Protein AF-A0A2S9CTA7-F1 (afdb_monomer)

Organism: Pseudomonas cedrina (NCBI:txid651740)

pLDDT: mean 92.38, std 8.77, range [50.31, 98.44]

Sequence (111 aa):
ASDPDIVIRETMADGAIRKILAIEVKSGTDISNIHNRIGEAEKSHQKAKNEGYRECWTVVNVAKLDIAKAKTESPTTNTFYSLKDLMHKKGASYEEFKQNIIAMVGIPSAS

Secondary structure (DSSP, 8-state):
-PPPSEEEEEE-TTSPEEEEEEEEEE----GGGHHHHHHHHHHHHHHHHHTT-SEEEEEE--S---HHHHHHH-TT-SEEEEHHHHHHT-SHHHHHHHHHHHHHHTPPP--

Foldseek 3Di:
DDAAPDWDWDQDPVRDIQTEEGEHEAADADPVCVLVSLLVQLVNLVVSVVVHYPAYEYEHAYPDDPVVVSCVSRVSHPYYAYPVCCVVCDDDRVVVVVVVVCVRVVPPDDD

InterPro domains:
  IPR019071 Res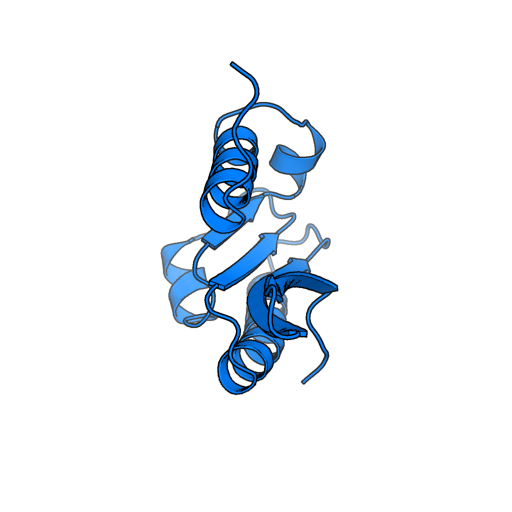triction endonuclease, type II, XcyI-like [PF09571] (2-108)

Radius of gyration: 14.53 Å; Cα contacts (8 Å, |Δi|>4): 174; chains: 1; bounding box: 31×39×38 Å

Solvent-accessible surface area (backbone atoms only — not comparable to full-atom values): 6318 Å² total; per-residue (Å²): 116,63,79,52,78,40,75,45,71,47,75,44,98,87,67,49,75,47,45,45,35,34,31,31,76,44,75,66,56,61,68,91,55,43,67,61,55,42,43,52,43,28,45,20,36,52,52,40,46,77,74,52,30,76,40,25,35,38,32,35,35,44,96,73,76,64,62,71,61,47,40,72,60,16,71,63,45,75,47,78,44,50,42,67,40,48,72,67,70,48,60,69,70,25,52,49,54,52,51,52,50,37,64,73,71,68,52,78,75,86,126

Mean predicted aligned error: 4.0 Å

Nearest PDB structures (foldseek):
  3lrt-assembly1_B  TM=4.559E-01  e=1.970E-01  Thermoplasma volcanium
  8cwo-assembly1_K  TM=5.413E-01  e=1.341E+00  Cutibacterium acnes
  8ssl-assembly1_C  TM=5.208E-01  e=5.379E+00  Cupriavidus metallidurans CH34
  1o6z-assembly1_D  TM=4.126E-01  e=3.865E+00  Haloarcula marismortui
  2zvi-assembly2_C  TM=5.198E-01  e=9.131E+00  Bacillus subtilis

Structure (mmCIF, N/CA/C/O backbone):
data_AF-A0A2S9CTA7-F1
#
_entry.id   AF-A0A2S9CTA7-F1
#
loop_
_atom_site.group_PDB
_atom_site.id
_atom_site.type_symbol
_atom_site.label_atom_id
_atom_site.label_alt_id
_atom_site.label_comp_id
_atom_site.label_asym_id
_atom_site.label_entity_id
_atom_site.label_seq_id
_atom_site.pdbx_PDB_ins_code
_atom_site.Cartn_x
_atom_site.Cartn_y
_atom_site.Cartn_z
_atom_site.occupancy
_atom_site.B_iso_or_equiv
_atom_site.auth_seq_id
_atom_site.auth_comp_id
_atom_site.auth_asym_id
_atom_site.auth_atom_id
_atom_site.pdbx_PDB_model_num
ATOM 1 N N . ALA A 1 1 ? 3.406 -14.603 7.085 1.00 69.12 1 ALA A N 1
ATOM 2 C CA . ALA A 1 1 ? 3.962 -13.437 6.372 1.00 69.12 1 ALA A CA 1
ATOM 3 C C . ALA A 1 1 ? 4.384 -12.385 7.390 1.00 69.12 1 ALA A C 1
ATOM 5 O O . ALA A 1 1 ? 3.865 -12.419 8.510 1.00 69.12 1 ALA A O 1
ATOM 6 N N . SER A 1 2 ? 5.328 -11.517 7.021 1.00 79.62 2 SER A N 1
ATOM 7 C CA . SER A 1 2 ? 5.737 -10.362 7.831 1.00 79.62 2 SER A CA 1
ATOM 8 C C . SER A 1 2 ? 4.579 -9.378 8.023 1.00 79.62 2 SER A C 1
ATOM 10 O O . SER A 1 2 ? 3.574 -9.475 7.318 1.00 79.62 2 SER A O 1
ATOM 12 N N . ASP A 1 3 ? 4.705 -8.491 9.009 1.00 87.75 3 ASP A N 1
ATOM 13 C CA . ASP A 1 3 ? 3.767 -7.381 9.191 1.00 87.75 3 ASP A CA 1
ATOM 14 C C . ASP A 1 3 ? 4.020 -6.277 8.154 1.00 87.75 3 ASP A C 1
ATOM 16 O O . ASP A 1 3 ? 5.166 -6.132 7.722 1.00 87.75 3 ASP A O 1
ATOM 20 N N . PRO A 1 4 ? 2.989 -5.490 7.790 1.00 93.38 4 PRO A N 1
ATOM 21 C CA . PRO A 1 4 ? 3.158 -4.324 6.932 1.00 93.38 4 PRO A CA 1
ATOM 22 C C . PRO A 1 4 ? 4.131 -3.297 7.512 1.00 93.38 4 PRO A C 1
ATOM 24 O O . PRO A 1 4 ? 4.095 -3.029 8.715 1.00 93.38 4 PRO A O 1
ATOM 27 N N . ASP A 1 5 ? 4.933 -2.668 6.648 1.00 96.62 5 ASP A N 1
ATOM 28 C CA . ASP A 1 5 ? 5.912 -1.643 7.042 1.00 96.62 5 ASP A CA 1
ATOM 29 C C . ASP A 1 5 ? 5.260 -0.453 7.764 1.00 96.62 5 ASP A C 1
ATOM 31 O O . ASP A 1 5 ? 5.815 0.100 8.716 1.00 96.62 5 ASP A O 1
ATOM 35 N N . ILE A 1 6 ? 4.078 -0.032 7.302 1.00 97.06 6 ILE A N 1
ATOM 36 C CA . ILE A 1 6 ? 3.312 1.072 7.886 1.00 97.06 6 ILE A CA 1
ATOM 37 C C . ILE A 1 6 ? 1.856 0.644 8.022 1.00 97.06 6 ILE A C 1
ATOM 39 O O . ILE A 1 6 ? 1.270 0.055 7.114 1.00 97.06 6 ILE A O 1
ATOM 43 N N . VAL A 1 7 ? 1.237 1.000 9.146 1.00 97.19 7 VAL A N 1
ATOM 44 C CA . VAL A 1 7 ? -0.188 0.773 9.385 1.00 97.19 7 VAL A CA 1
ATOM 45 C C . VAL A 1 7 ? -0.858 2.031 9.923 1.00 97.19 7 VAL A C 1
ATOM 47 O O . VAL A 1 7 ? -0.290 2.741 10.749 1.00 97.19 7 VAL A O 1
ATOM 50 N N . ILE A 1 8 ? -2.090 2.285 9.485 1.00 95.75 8 ILE A N 1
ATOM 51 C CA . ILE A 1 8 ? -2.962 3.326 10.035 1.00 95.75 8 ILE A CA 1
ATOM 52 C C . ILE A 1 8 ? -4.144 2.650 10.716 1.00 95.75 8 ILE A C 1
ATOM 54 O O . ILE A 1 8 ? -4.844 1.814 10.130 1.00 95.75 8 ILE A O 1
ATOM 58 N N . ARG A 1 9 ? -4.360 3.025 11.974 1.00 95.31 9 ARG A N 1
ATOM 59 C CA . ARG A 1 9 ? -5.456 2.557 12.816 1.00 95.31 9 ARG A CA 1
ATOM 60 C C . ARG A 1 9 ? -6.098 3.760 13.492 1.00 95.31 9 ARG A C 1
ATOM 62 O O . ARG A 1 9 ? -5.407 4.721 13.813 1.00 95.31 9 ARG A O 1
ATOM 69 N N . GLU A 1 10 ? -7.395 3.675 13.723 1.00 92.31 10 GLU A N 1
ATOM 70 C CA . GLU A 1 10 ? -8.169 4.667 14.463 1.00 92.31 10 GLU A CA 1
ATOM 71 C C . GLU A 1 10 ? -8.674 4.030 15.756 1.00 92.31 10 GLU A C 1
ATOM 73 O O . GLU A 1 10 ? -9.203 2.917 15.737 1.00 92.31 10 GLU A O 1
ATOM 78 N N . THR A 1 11 ? -8.487 4.725 16.876 1.00 93.06 11 THR A N 1
ATOM 79 C CA . THR A 1 11 ? -9.066 4.337 18.164 1.00 93.06 11 THR A CA 1
ATOM 80 C C . THR A 1 11 ? -10.366 5.104 18.349 1.00 93.06 11 THR A C 1
ATOM 82 O O . THR A 1 11 ? -10.363 6.332 18.410 1.00 93.06 11 THR A O 1
ATOM 85 N N . MET A 1 12 ? -11.470 4.373 18.430 1.00 89.75 12 MET A N 1
ATOM 86 C CA . MET A 1 12 ? -12.812 4.914 18.610 1.00 89.75 12 MET A CA 1
ATOM 87 C C . MET A 1 12 ? -13.040 5.347 20.067 1.00 89.75 12 MET A C 1
ATOM 89 O O . MET A 1 12 ? -12.303 4.954 20.974 1.00 89.75 12 MET A O 1
ATOM 93 N N . ALA A 1 13 ? -14.090 6.137 20.310 1.00 89.75 13 ALA A N 1
ATOM 94 C CA . ALA A 1 13 ? -14.425 6.645 21.646 1.00 89.75 13 ALA A CA 1
ATOM 95 C C . ALA A 1 13 ? -14.716 5.537 22.680 1.00 89.75 13 ALA A C 1
ATOM 97 O O . ALA A 1 13 ? -14.508 5.742 23.872 1.00 89.75 13 ALA A O 1
ATOM 98 N N . ASP A 1 14 ? -15.170 4.367 22.229 1.00 93.19 14 ASP A N 1
ATOM 99 C CA . ASP A 1 14 ? -15.416 3.175 23.050 1.00 93.19 14 ASP A CA 1
ATOM 100 C C . ASP A 1 14 ? -14.165 2.290 23.236 1.00 93.19 14 ASP A C 1
ATOM 102 O O . ASP A 1 14 ? -14.240 1.219 23.837 1.00 93.19 14 ASP A O 1
ATOM 106 N N . GLY A 1 15 ? -13.008 2.724 22.726 1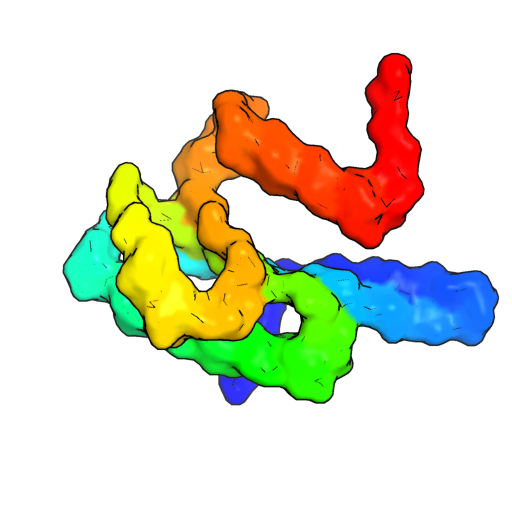.00 92.69 15 GLY A N 1
ATOM 107 C CA . GLY A 1 15 ? -11.749 1.983 22.767 1.00 92.69 15 GLY A CA 1
ATOM 108 C C . GLY A 1 15 ? -11.591 0.936 21.661 1.00 92.69 15 GLY A C 1
ATOM 109 O O . GLY A 1 15 ? -10.536 0.301 21.587 1.00 92.69 15 GLY A O 1
ATOM 110 N N . ALA A 1 16 ? -12.581 0.753 20.778 1.00 93.06 16 ALA A N 1
ATOM 111 C CA . ALA A 1 16 ? -12.443 -0.147 19.639 1.00 93.06 16 ALA A CA 1
ATOM 112 C C . ALA A 1 16 ? -11.366 0.355 18.664 1.00 93.06 16 ALA A C 1
ATOM 114 O O . ALA A 1 16 ? -11.243 1.552 18.404 1.00 93.06 16 ALA A O 1
ATOM 115 N N . ILE A 1 17 ? -10.594 -0.569 18.086 1.00 94.88 17 ILE A N 1
ATOM 116 C CA . ILE A 1 17 ? -9.563 -0.241 17.094 1.00 94.88 17 ILE A CA 1
ATOM 117 C C . ILE A 1 17 ? -10.086 -0.561 15.699 1.00 94.88 17 ILE A C 1
ATOM 119 O O . ILE A 1 17 ? -10.292 -1.724 15.344 1.00 94.88 17 ILE A O 1
ATOM 123 N N . ARG A 1 18 ? -10.214 0.467 14.865 1.00 93.44 18 ARG A N 1
ATOM 124 C CA . ARG A 1 18 ? -10.495 0.325 13.441 1.00 93.44 18 ARG A CA 1
ATOM 125 C C . ARG A 1 18 ? -9.185 0.262 12.663 1.00 93.44 18 ARG A C 1
ATOM 127 O O . ARG A 1 18 ? -8.408 1.211 12.640 1.00 93.44 18 ARG A O 1
ATOM 134 N N . LYS A 1 19 ? -8.938 -0.862 11.994 1.00 95.94 19 LYS A N 1
ATOM 135 C CA . LYS A 1 19 ? -7.776 -1.052 11.115 1.00 95.94 19 LYS A CA 1
ATOM 136 C C . LYS A 1 19 ? -8.094 -0.486 9.731 1.00 95.94 19 LYS A C 1
ATOM 138 O O . LYS A 1 19 ? -8.975 -0.990 9.037 1.00 95.94 19 LYS A O 1
ATOM 143 N N . ILE A 1 20 ? -7.423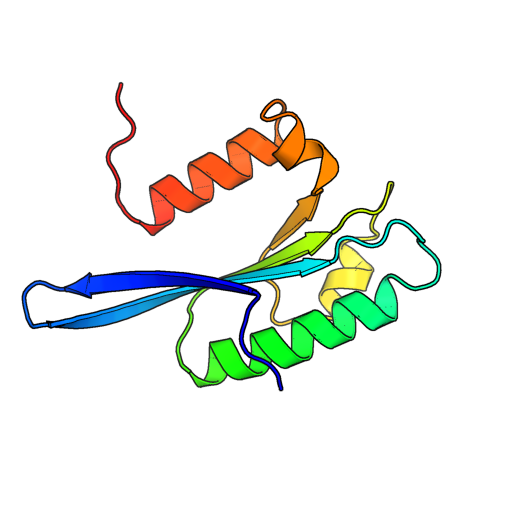 0.596 9.351 1.00 96.38 20 ILE A N 1
ATOM 144 C CA . ILE A 1 20 ? -7.777 1.366 8.153 1.00 96.38 20 ILE A CA 1
ATOM 145 C C . ILE A 1 20 ? -6.908 0.931 6.980 1.00 96.38 20 ILE A C 1
ATOM 147 O O . ILE A 1 20 ? -7.423 0.364 6.020 1.00 96.38 20 ILE A O 1
ATOM 151 N N . LEU A 1 21 ? -5.600 1.150 7.088 1.00 97.69 21 LEU A N 1
ATOM 152 C CA . LEU A 1 21 ? -4.665 1.015 5.977 1.00 97.69 21 LEU A CA 1
ATOM 153 C C . LEU A 1 21 ? -3.425 0.229 6.399 1.00 97.69 21 LEU A C 1
ATOM 155 O O . LEU A 1 21 ? -2.880 0.472 7.475 1.00 97.69 21 LEU A O 1
ATOM 159 N N . ALA A 1 22 ? -2.972 -0.663 5.529 1.00 98.25 22 ALA A N 1
ATOM 160 C CA . ALA A 1 22 ? -1.644 -1.259 5.554 1.00 98.25 22 ALA A CA 1
ATOM 161 C C . ALA A 1 22 ? -0.853 -0.785 4.326 1.00 98.25 22 ALA A C 1
ATOM 163 O O . ALA A 1 22 ? -1.414 -0.698 3.234 1.00 98.25 22 ALA A O 1
ATOM 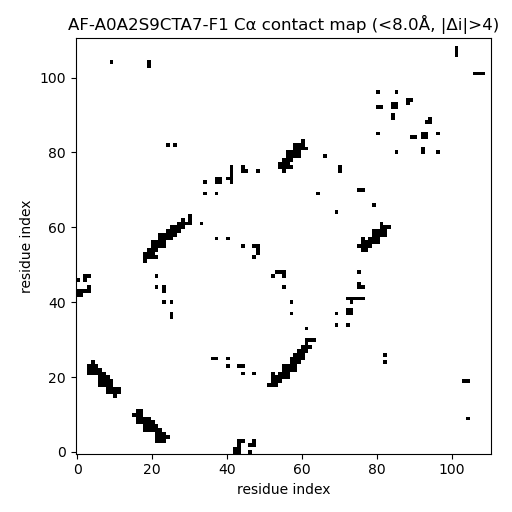164 N N . ILE A 1 23 ? 0.429 -0.462 4.496 1.00 98.31 23 ILE A N 1
ATOM 165 C CA . ILE A 1 23 ? 1.317 -0.055 3.405 1.00 98.31 23 ILE A CA 1
ATOM 166 C C . ILE A 1 23 ? 2.598 -0.883 3.449 1.00 98.31 23 ILE A C 1
ATOM 168 O O . ILE A 1 23 ? 3.238 -0.997 4.492 1.00 98.31 23 ILE A O 1
ATOM 172 N N . GLU A 1 24 ? 2.989 -1.384 2.284 1.00 98.06 24 GLU A N 1
ATOM 173 C CA . GLU A 1 24 ? 4.281 -2.013 2.016 1.00 98.06 24 GLU A CA 1
ATOM 174 C C . GLU A 1 24 ? 5.163 -1.087 1.174 1.00 98.06 24 GLU A C 1
ATOM 176 O O . GLU A 1 24 ? 4.708 -0.527 0.173 1.00 98.06 24 GLU A O 1
ATOM 181 N N . VAL A 1 25 ? 6.441 -0.951 1.532 1.00 96.88 25 VAL A N 1
ATOM 182 C CA . VAL A 1 25 ? 7.409 -0.103 0.830 1.00 96.88 25 VAL A CA 1
ATOM 183 C C . VAL A 1 25 ? 8.505 -0.963 0.203 1.00 96.88 25 VAL A C 1
ATOM 185 O O . VAL A 1 25 ? 9.351 -1.552 0.869 1.00 96.88 25 VAL A O 1
ATOM 188 N N . LYS A 1 26 ? 8.542 -0.999 -1.130 1.00 95.00 26 LYS A N 1
ATOM 189 C CA . LYS A 1 26 ? 9.532 -1.735 -1.927 1.00 95.00 26 LYS A CA 1
ATOM 190 C C . LYS A 1 26 ? 10.518 -0.758 -2.566 1.00 95.00 26 LYS A C 1
ATOM 192 O O . LYS A 1 26 ? 10.283 -0.208 -3.643 1.00 95.00 26 LYS A O 1
ATOM 197 N N . SER A 1 27 ? 11.632 -0.533 -1.870 1.00 90.94 27 SER A N 1
ATOM 198 C CA . SER A 1 27 ? 12.609 0.528 -2.163 1.00 90.94 27 SER A CA 1
ATOM 199 C C . SER A 1 27 ? 13.608 0.222 -3.285 1.00 90.94 27 SER A C 1
ATOM 201 O O . SER A 1 27 ? 14.255 1.149 -3.779 1.00 90.94 27 SER A O 1
ATOM 203 N N . GLY A 1 28 ? 13.757 -1.035 -3.709 1.00 92.69 28 GLY A N 1
ATOM 204 C CA . GLY A 1 28 ? 14.702 -1.379 -4.772 1.00 92.69 28 GLY A CA 1
ATOM 205 C C . GLY A 1 28 ? 14.291 -0.792 -6.132 1.00 92.69 28 GLY A C 1
ATOM 206 O O . GLY A 1 28 ? 13.103 -0.673 -6.444 1.00 92.69 28 GLY A O 1
ATOM 207 N N . THR A 1 29 ? 15.269 -0.493 -6.980 1.00 92.75 29 THR A N 1
ATOM 208 C CA . THR A 1 29 ? 15.078 0.261 -8.236 1.00 92.75 29 THR A CA 1
ATOM 209 C C . THR A 1 29 ? 15.096 -0.589 -9.505 1.00 92.75 29 THR A C 1
ATOM 211 O O . THR A 1 29 ? 14.728 -0.131 -10.587 1.00 92.75 29 THR A O 1
ATOM 214 N N . ASP A 1 30 ? 15.507 -1.843 -9.379 1.00 92.12 30 ASP A N 1
ATOM 215 C CA . ASP A 1 30 ? 15.699 -2.812 -10.446 1.00 92.12 30 ASP A CA 1
ATOM 216 C C . ASP A 1 30 ? 14.365 -3.353 -10.978 1.00 92.12 30 ASP A C 1
ATOM 218 O O . ASP A 1 30 ? 13.628 -4.034 -10.274 1.00 92.12 30 ASP A O 1
ATOM 222 N N . ILE A 1 31 ? 14.026 -3.070 -12.238 1.00 89.31 31 ILE A N 1
ATOM 223 C CA . ILE A 1 31 ? 12.734 -3.485 -12.819 1.00 89.31 31 ILE A CA 1
ATOM 224 C C . ILE A 1 31 ? 12.625 -5.015 -12.919 1.00 89.31 31 ILE A C 1
ATOM 226 O O . ILE A 1 31 ? 11.547 -5.561 -12.710 1.00 89.31 31 ILE A O 1
ATOM 230 N N . SER A 1 32 ? 13.729 -5.721 -13.175 1.00 89.31 32 SER A N 1
ATOM 231 C CA . SER A 1 32 ? 13.741 -7.182 -13.353 1.00 89.31 32 SER A CA 1
ATOM 232 C C . SER A 1 32 ? 13.208 -7.960 -12.144 1.00 89.31 32 SER A C 1
ATOM 234 O O . SER A 1 32 ? 12.651 -9.039 -12.320 1.00 89.31 32 SER A O 1
ATOM 236 N N . ASN A 1 33 ? 13.324 -7.412 -10.932 1.00 92.19 33 ASN A N 1
ATOM 237 C CA . ASN A 1 33 ? 12.905 -8.070 -9.693 1.00 92.19 33 ASN A CA 1
ATOM 238 C C . ASN A 1 33 ? 11.603 -7.490 -9.106 1.00 92.19 33 ASN A C 1
ATOM 240 O O . ASN A 1 33 ? 11.254 -7.747 -7.953 1.00 92.19 33 ASN A O 1
ATOM 244 N N . ILE A 1 34 ? 10.882 -6.635 -9.845 1.00 94.56 34 ILE A N 1
ATOM 245 C CA . ILE A 1 34 ? 9.662 -5.998 -9.321 1.00 94.56 34 ILE A CA 1
ATOM 246 C C . ILE A 1 34 ? 8.551 -7.004 -9.015 1.00 94.56 34 ILE A C 1
ATOM 248 O O . ILE A 1 34 ? 7.903 -6.873 -7.984 1.00 94.56 34 ILE A O 1
ATOM 252 N N . HIS A 1 35 ? 8.412 -8.048 -9.830 1.00 94.00 35 HIS A N 1
ATOM 253 C CA . HIS A 1 35 ? 7.398 -9.090 -9.656 1.00 94.00 35 HIS A CA 1
ATOM 254 C C . HIS A 1 35 ? 7.549 -9.834 -8.323 1.00 94.00 35 HIS A C 1
ATOM 256 O O . HIS A 1 35 ? 6.580 -10.003 -7.587 1.00 94.00 35 HIS A O 1
ATOM 262 N N . ASN A 1 36 ? 8.784 -10.187 -7.950 1.00 95.19 36 ASN A N 1
ATOM 263 C CA . ASN A 1 36 ? 9.058 -10.845 -6.670 1.00 95.19 36 ASN A CA 1
ATOM 264 C C . ASN A 1 36 ? 8.687 -9.945 -5.485 1.00 95.19 36 ASN A C 1
ATOM 266 O O . ASN A 1 36 ? 8.010 -10.387 -4.560 1.00 95.19 36 ASN A O 1
ATOM 270 N N . ARG A 1 37 ? 9.060 -8.662 -5.543 1.00 96.19 37 ARG A N 1
ATOM 271 C CA . ARG A 1 37 ? 8.768 -7.691 -4.475 1.00 96.19 37 ARG A CA 1
ATOM 272 C C . ARG A 1 37 ? 7.277 -7.375 -4.356 1.00 96.19 37 ARG A C 1
ATOM 274 O O . ARG A 1 37 ? 6.794 -7.164 -3.247 1.00 96.19 37 ARG A O 1
ATOM 281 N N . ILE A 1 38 ? 6.542 -7.373 -5.468 1.00 97.31 38 ILE A N 1
ATOM 282 C CA . ILE A 1 38 ? 5.076 -7.265 -5.462 1.00 97.31 38 ILE A CA 1
ATOM 283 C C . ILE A 1 38 ? 4.458 -8.512 -4.821 1.00 97.31 38 ILE A C 1
ATOM 285 O O . ILE A 1 38 ? 3.600 -8.380 -3.954 1.00 97.31 38 ILE A O 1
ATOM 289 N N . GLY A 1 39 ? 4.940 -9.711 -5.159 1.00 96.94 39 GLY A N 1
ATOM 290 C CA . GLY A 1 39 ? 4.486 -10.949 -4.520 1.00 96.94 39 GLY A CA 1
ATOM 291 C C . GLY A 1 39 ? 4.791 -11.011 -3.017 1.00 96.94 39 GLY A C 1
ATOM 292 O O . GLY A 1 39 ? 4.025 -11.582 -2.243 1.00 96.94 39 GLY A O 1
ATOM 293 N N . GLU A 1 40 ? 5.891 -10.409 -2.566 1.00 96.00 40 GLU A N 1
ATOM 294 C CA . GLU A 1 40 ? 6.187 -10.242 -1.139 1.00 96.00 40 GLU A CA 1
ATOM 295 C C . GLU A 1 40 ? 5.218 -9.273 -0.454 1.00 96.00 40 GLU A C 1
ATOM 297 O O . GLU A 1 40 ? 4.714 -9.594 0.624 1.00 96.00 40 GLU A O 1
ATOM 302 N N . ALA A 1 41 ? 4.923 -8.131 -1.088 1.00 97.62 41 ALA A N 1
ATOM 303 C CA . ALA A 1 41 ? 3.928 -7.183 -0.587 1.00 97.62 41 ALA A CA 1
ATO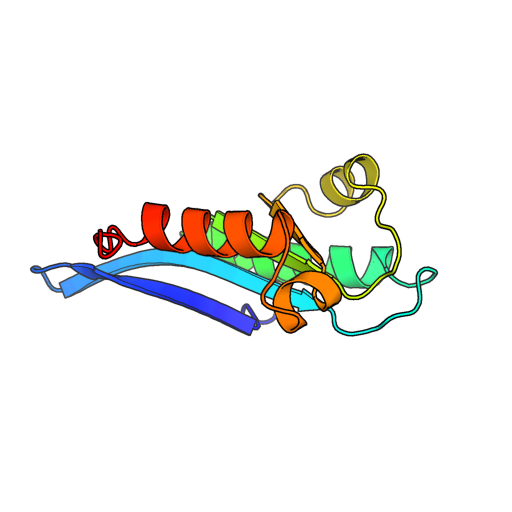M 304 C C . ALA A 1 41 ? 2.545 -7.844 -0.475 1.00 97.62 41 ALA A C 1
ATOM 306 O O . ALA A 1 41 ? 1.890 -7.732 0.556 1.00 97.62 41 ALA A O 1
ATOM 307 N N . GLU A 1 42 ? 2.143 -8.624 -1.483 1.00 98.19 42 GLU A N 1
ATOM 308 C CA . GLU A 1 42 ? 0.876 -9.359 -1.485 1.00 98.19 42 GLU A CA 1
ATOM 309 C C . GLU A 1 42 ? 0.749 -10.302 -0.285 1.00 98.19 42 GLU A C 1
ATOM 311 O O . GLU A 1 42 ? -0.294 -10.342 0.360 1.00 98.19 42 GLU A O 1
ATOM 316 N N . LYS A 1 43 ? 1.812 -11.033 0.071 1.00 97.62 43 LYS A N 1
ATOM 317 C CA . LYS A 1 43 ? 1.785 -11.933 1.238 1.00 97.62 43 LYS A CA 1
ATOM 318 C C . LYS A 1 43 ? 1.538 -11.172 2.543 1.00 97.62 43 LYS A C 1
ATOM 320 O O . LYS A 1 43 ? 0.825 -11.674 3.414 1.00 97.62 43 LYS A O 1
ATOM 325 N N . SER A 1 44 ? 2.136 -9.989 2.690 1.00 97.56 44 SER A N 1
ATOM 326 C CA . SER A 1 44 ? 1.909 -9.103 3.840 1.00 97.56 44 SER A CA 1
ATOM 327 C C . SER A 1 44 ? 0.481 -8.545 3.831 1.00 97.56 44 SER A C 1
ATOM 329 O O . SER A 1 44 ? -0.238 -8.626 4.828 1.00 97.56 44 SER A O 1
ATOM 331 N N . HIS A 1 45 ? -0.001 -8.104 2.669 1.00 98.38 45 HIS A N 1
ATOM 332 C CA . HIS A 1 45 ? -1.360 -7.600 2.491 1.00 98.38 45 HIS A CA 1
ATOM 333 C C . HIS A 1 45 ? -2.443 -8.651 2.755 1.00 98.38 45 HIS A C 1
ATOM 335 O O . HIS A 1 45 ? -3.441 -8.337 3.398 1.00 98.38 45 HIS A O 1
ATOM 341 N N . GLN A 1 46 ? -2.252 -9.909 2.352 1.00 98.31 46 GLN A N 1
ATOM 342 C CA . GLN A 1 46 ? -3.179 -10.998 2.683 1.00 98.31 46 GLN A CA 1
ATOM 343 C C . GLN A 1 46 ? -3.306 -11.189 4.195 1.00 98.31 46 GLN A C 1
ATOM 345 O O . GLN A 1 46 ? -4.413 -11.338 4.715 1.00 98.31 46 GLN A O 1
ATOM 350 N N . LYS A 1 47 ? -2.184 -11.129 4.925 1.00 97.00 47 LYS A N 1
ATOM 351 C CA . LYS A 1 47 ? -2.202 -11.152 6.391 1.00 97.00 47 LYS A CA 1
ATOM 352 C C . LYS A 1 47 ? -2.968 -9.946 6.944 1.00 97.00 47 LYS A C 1
ATOM 354 O O . LYS A 1 47 ? -3.863 -10.134 7.763 1.00 97.00 47 LYS A O 1
ATOM 359 N N . ALA A 1 48 ? -2.691 -8.738 6.452 1.00 97.81 48 ALA A N 1
ATOM 360 C CA . ALA A 1 48 ? -3.386 -7.524 6.878 1.00 97.81 48 ALA A CA 1
ATOM 361 C C . ALA A 1 48 ? -4.904 -7.583 6.603 1.00 97.81 48 ALA A C 1
ATOM 363 O O . ALA A 1 48 ? -5.711 -7.254 7.473 1.00 97.81 48 ALA A O 1
ATOM 364 N N . LYS A 1 49 ? -5.333 -8.067 5.434 1.00 97.56 49 LYS A N 1
ATOM 365 C CA . LYS A 1 49 ? -6.758 -8.276 5.137 1.00 97.56 49 LYS A CA 1
ATOM 366 C C . LYS A 1 49 ? -7.412 -9.245 6.108 1.00 97.56 49 LYS A C 1
ATOM 368 O O . LYS A 1 49 ? -8.475 -8.930 6.635 1.00 97.56 49 LYS A O 1
ATOM 373 N N . ASN A 1 50 ? -6.769 -10.380 6.380 1.00 97.12 50 ASN A N 1
ATOM 374 C CA . ASN A 1 50 ? -7.268 -11.362 7.347 1.00 97.12 50 ASN A CA 1
ATOM 375 C C . ASN A 1 50 ? -7.358 -10.778 8.763 1.00 97.12 50 ASN A C 1
ATOM 377 O O . ASN A 1 50 ? -8.224 -11.153 9.546 1.00 97.12 50 ASN A O 1
ATOM 381 N N . GLU A 1 51 ? -6.490 -9.823 9.083 1.00 96.44 51 GLU A N 1
ATOM 382 C CA . GLU A 1 51 ? -6.523 -9.076 10.333 1.00 96.44 51 GLU A CA 1
ATOM 383 C C . GLU A 1 51 ? -7.574 -7.956 10.373 1.00 96.44 51 GLU A C 1
ATOM 385 O O . GLU A 1 51 ? -7.785 -7.384 11.445 1.00 96.44 51 GLU A O 1
ATOM 390 N N . GLY A 1 52 ? -8.226 -7.638 9.252 1.00 97.00 52 GLY A N 1
ATOM 391 C CA . GLY A 1 52 ? -9.314 -6.664 9.160 1.00 97.00 52 GLY A CA 1
ATOM 392 C C . GLY A 1 52 ? -8.924 -5.280 8.634 1.00 97.00 52 GLY A C 1
ATOM 393 O O . GLY A 1 52 ? -9.720 -4.350 8.769 1.00 97.00 52 GLY A O 1
ATOM 394 N N . TYR A 1 53 ? -7.733 -5.104 8.047 1.00 97.62 53 TYR A N 1
ATOM 395 C CA . TYR A 1 53 ? -7.403 -3.854 7.351 1.00 97.62 53 TYR A CA 1
ATOM 396 C C . TYR A 1 53 ? -8.267 -3.686 6.099 1.00 97.62 53 TYR A C 1
ATOM 398 O O . TYR A 1 53 ? -8.468 -4.624 5.326 1.00 97.62 53 TYR A O 1
ATOM 406 N N . ARG A 1 54 ? -8.788 -2.474 5.895 1.00 95.62 54 ARG A N 1
ATOM 407 C CA . ARG A 1 54 ? -9.697 -2.176 4.780 1.00 95.62 54 ARG A CA 1
ATOM 408 C C . ARG A 1 54 ? -8.935 -1.948 3.483 1.00 95.62 54 ARG A C 1
ATOM 410 O O . ARG A 1 54 ? -9.298 -2.538 2.466 1.00 95.62 54 ARG A O 1
ATOM 417 N N . GLU A 1 55 ? -7.863 -1.172 3.552 1.00 97.44 55 GLU A N 1
ATOM 418 C CA . GLU A 1 55 ? -7.030 -0.795 2.415 1.00 97.44 55 GLU A CA 1
ATOM 419 C C . GLU A 1 55 ? -5.611 -1.355 2.555 1.00 97.44 55 GLU A C 1
ATOM 421 O O . GLU A 1 55 ? -5.074 -1.487 3.658 1.00 97.44 55 GLU A O 1
ATOM 426 N N . CYS A 1 56 ? -5.003 -1.687 1.422 1.00 98.38 56 CYS A N 1
ATOM 427 C CA . CYS A 1 56 ? -3.644 -2.197 1.299 1.00 98.38 56 CYS A CA 1
ATOM 428 C C . CYS A 1 56 ? -2.951 -1.490 0.134 1.00 98.38 56 CYS A C 1
ATOM 430 O O . CYS A 1 56 ? -3.415 -1.575 -1.003 1.00 98.38 56 CYS A O 1
ATOM 432 N N . TRP A 1 57 ? -1.862 -0.770 0.394 1.00 98.44 57 TRP A N 1
ATOM 433 C CA . TRP A 1 57 ? -1.143 0.003 -0.621 1.00 98.44 57 TRP A CA 1
ATOM 434 C C . TRP A 1 57 ? 0.297 -0.472 -0.765 1.00 98.44 57 TRP A C 1
ATOM 436 O O . TRP A 1 57 ? 0.959 -0.786 0.219 1.00 98.44 57 TRP A O 1
ATOM 446 N N . THR A 1 58 ? 0.821 -0.463 -1.987 1.00 98.19 58 THR A N 1
ATOM 447 C CA . THR A 1 58 ? 2.240 -0.755 -2.224 1.00 98.19 58 THR A CA 1
ATOM 448 C C . THR A 1 58 ? 2.940 0.460 -2.803 1.00 98.19 58 THR A C 1
ATOM 450 O O . THR A 1 58 ? 2.566 0.981 -3.850 1.00 98.19 58 THR A O 1
ATOM 453 N N . VAL A 1 59 ? 4.002 0.898 -2.141 1.00 97.44 59 VAL A N 1
ATOM 454 C CA . VAL A 1 59 ? 4.897 1.945 -2.627 1.00 97.44 59 VAL A CA 1
ATOM 455 C C . VAL A 1 59 ? 6.088 1.278 -3.315 1.00 97.44 59 VAL A C 1
ATOM 457 O O . VAL A 1 59 ? 6.785 0.476 -2.701 1.00 97.44 59 VAL A O 1
ATOM 460 N N . VAL A 1 60 ? 6.340 1.595 -4.585 1.00 96.6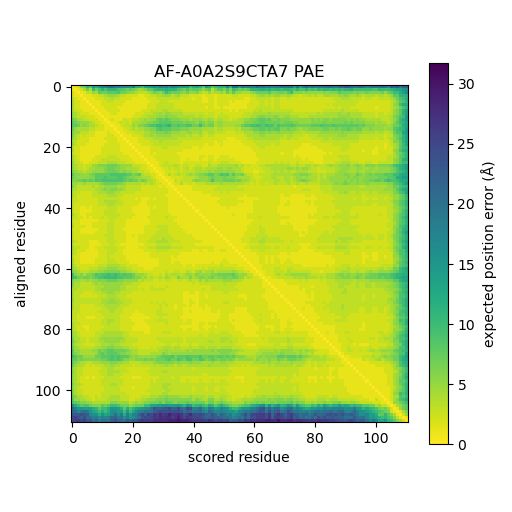2 60 VAL A N 1
ATOM 461 C CA . VAL A 1 60 ? 7.410 0.996 -5.402 1.00 96.62 60 VAL A CA 1
ATOM 462 C C . VAL A 1 60 ? 8.412 2.045 -5.867 1.00 96.62 60 VAL A C 1
ATOM 464 O O . VAL A 1 60 ? 8.046 3.185 -6.128 1.00 96.62 60 VAL A O 1
ATOM 467 N N . ASN A 1 61 ? 9.678 1.667 -6.036 1.00 94.94 61 ASN A N 1
ATOM 468 C CA . ASN A 1 61 ? 10.733 2.587 -6.473 1.00 94.94 61 ASN A CA 1
ATOM 469 C C . ASN A 1 61 ? 11.291 2.275 -7.874 1.00 94.94 61 ASN A C 1
ATOM 471 O O . ASN A 1 61 ? 12.488 2.393 -8.121 1.00 94.94 61 ASN A O 1
ATOM 475 N N . VAL A 1 62 ? 10.433 1.854 -8.805 1.00 93.38 62 VAL A N 1
ATOM 476 C CA . VAL A 1 62 ? 10.822 1.577 -10.198 1.00 93.38 62 VAL A CA 1
ATOM 477 C C . VAL A 1 62 ? 10.369 2.694 -11.134 1.00 93.38 62 VAL A C 1
ATOM 479 O O . VAL A 1 62 ? 9.337 3.319 -10.918 1.00 93.38 62 VAL A O 1
ATOM 482 N N . ALA A 1 63 ? 11.129 2.936 -12.206 1.00 86.56 63 ALA A N 1
ATOM 483 C CA . ALA A 1 63 ? 10.847 4.028 -13.144 1.00 86.56 63 ALA A CA 1
ATOM 484 C C . ALA A 1 63 ? 9.505 3.879 -13.882 1.00 86.56 63 ALA A C 1
ATOM 486 O O . ALA A 1 63 ? 8.881 4.878 -14.232 1.00 86.56 63 ALA A O 1
ATOM 487 N N . LYS A 1 64 ? 9.081 2.639 -14.150 1.00 88.06 64 LYS A N 1
ATOM 488 C CA . LYS A 1 64 ? 7.784 2.304 -14.743 1.00 88.06 64 LYS A CA 1
ATOM 489 C C . LYS A 1 64 ? 7.277 1.008 -14.127 1.00 88.06 64 LYS A C 1
ATOM 491 O O . LYS A 1 64 ? 8.051 0.066 -13.966 1.00 88.06 64 LYS A O 1
ATOM 496 N N . LEU A 1 65 ? 5.983 0.971 -13.830 1.00 92.19 65 LEU A N 1
ATOM 497 C CA . LEU A 1 65 ? 5.277 -0.219 -13.376 1.00 92.19 65 LEU A CA 1
ATOM 498 C C . LEU A 1 65 ? 4.106 -0.492 -14.322 1.00 92.19 65 LEU A C 1
ATOM 500 O O . LEU A 1 65 ? 3.304 0.401 -14.588 1.00 92.19 65 LEU A O 1
ATOM 504 N N . ASP A 1 66 ? 4.001 -1.725 -14.810 1.00 94.44 66 ASP A N 1
ATOM 505 C CA . ASP A 1 66 ? 2.781 -2.200 -15.459 1.00 94.44 66 ASP A CA 1
ATOM 506 C C . ASP A 1 66 ? 1.730 -2.469 -14.376 1.00 94.44 66 ASP A C 1
ATOM 508 O O . ASP A 1 66 ? 1.767 -3.492 -13.691 1.00 94.44 66 ASP A O 1
ATOM 512 N N . ILE A 1 67 ? 0.813 -1.517 -14.195 1.00 94.38 67 ILE A N 1
ATOM 513 C CA . ILE A 1 67 ? -0.219 -1.578 -13.154 1.00 94.38 67 ILE A CA 1
ATOM 514 C C . ILE A 1 67 ? -1.184 -2.744 -13.381 1.00 94.38 67 ILE A C 1
ATOM 516 O O . ILE A 1 67 ? -1.648 -3.339 -12.409 1.00 94.38 67 ILE A O 1
ATOM 520 N N . ALA A 1 68 ? -1.482 -3.097 -14.634 1.00 95.62 68 ALA A N 1
ATOM 521 C CA . ALA A 1 68 ? -2.395 -4.197 -14.923 1.00 95.62 68 ALA A CA 1
ATOM 522 C C . ALA A 1 68 ? -1.778 -5.520 -14.461 1.00 95.62 68 ALA A C 1
ATOM 524 O O . ALA A 1 68 ? -2.406 -6.261 -13.703 1.00 95.62 68 ALA A O 1
ATOM 525 N N . LYS A 1 69 ? -0.514 -5.767 -14.820 1.00 95.50 69 LYS A N 1
ATOM 526 C CA . LYS A 1 69 ? 0.216 -6.951 -14.358 1.00 95.50 69 LYS A CA 1
ATOM 527 C C . LYS A 1 69 ? 0.423 -6.942 -12.839 1.00 95.50 69 LYS A C 1
ATOM 529 O O . LYS A 1 69 ? 0.169 -7.952 -12.187 1.00 95.50 69 LYS A O 1
ATOM 534 N N . ALA A 1 70 ? 0.782 -5.800 -12.256 1.00 96.44 70 ALA A N 1
ATOM 535 C CA . ALA A 1 70 ? 0.952 -5.665 -10.808 1.00 96.44 70 ALA A CA 1
ATOM 536 C C . ALA A 1 70 ? -0.323 -6.031 -10.029 1.00 96.44 70 ALA A C 1
ATOM 538 O O . ALA A 1 70 ? -0.242 -6.719 -9.016 1.00 96.44 70 ALA A O 1
ATOM 539 N N . LYS A 1 71 ? -1.506 -5.644 -10.528 1.00 97.19 71 LYS A N 1
ATOM 540 C CA . LYS A 1 71 ? -2.796 -6.024 -9.929 1.00 97.19 71 LYS A CA 1
ATOM 541 C C . LYS A 1 71 ? -3.105 -7.514 -10.050 1.00 97.19 71 LYS A C 1
ATOM 543 O O . LYS A 1 71 ? -3.782 -8.052 -9.183 1.00 97.19 71 LYS A O 1
ATOM 548 N N . THR A 1 72 ? -2.618 -8.193 -11.090 1.00 97.56 72 THR A N 1
ATOM 549 C CA . THR A 1 72 ? -2.750 -9.659 -11.170 1.00 97.56 72 THR A CA 1
ATOM 550 C C . THR A 1 72 ? -1.847 -10.378 -10.168 1.00 97.56 72 THR A C 1
ATOM 552 O O . THR A 1 72 ? -2.231 -11.413 -9.635 1.00 97.56 72 THR A O 1
ATOM 555 N N . GLU A 1 73 ? -0.668 -9.819 -9.881 1.00 97.38 73 GLU A N 1
ATOM 556 C CA . GLU A 1 73 ? 0.319 -10.400 -8.958 1.00 97.38 73 GLU A CA 1
ATOM 557 C C . GLU A 1 73 ? 0.046 -10.054 -7.491 1.00 97.38 73 GLU A C 1
ATOM 559 O O . GLU A 1 73 ? 0.379 -10.834 -6.601 1.00 97.38 73 GLU A O 1
ATOM 564 N N . SER A 1 74 ? -0.574 -8.901 -7.235 1.00 98.12 74 SER A N 1
ATOM 565 C CA . SER A 1 74 ? -1.015 -8.477 -5.911 1.00 98.12 74 SER A CA 1
ATOM 566 C C . SER A 1 74 ? -2.466 -7.989 -5.957 1.00 98.12 74 SER A C 1
ATOM 568 O O . SER A 1 74 ? -2.724 -6.781 -5.941 1.00 98.12 74 SER A O 1
ATOM 570 N N . PRO A 1 75 ? -3.434 -8.921 -6.025 1.00 98.06 75 PRO A N 1
ATOM 571 C CA . PRO A 1 75 ? -4.855 -8.588 -6.096 1.00 98.06 75 PRO A CA 1
ATOM 572 C C . PRO A 1 75 ? -5.384 -7.936 -4.816 1.00 98.06 75 PRO A C 1
ATOM 574 O O . PRO A 1 75 ? -6.432 -7.291 -4.849 1.00 98.06 75 PRO A O 1
ATOM 577 N N . THR A 1 76 ? -4.678 -8.081 -3.691 1.00 98.25 76 THR A N 1
ATOM 578 C CA . THR A 1 76 ? -5.059 -7.436 -2.435 1.00 98.25 76 THR A CA 1
ATOM 579 C C . THR A 1 76 ? -4.654 -5.961 -2.396 1.00 98.25 76 THR A C 1
ATOM 581 O O . THR A 1 76 ? -5.241 -5.188 -1.640 1.00 98.25 76 THR A O 1
ATOM 584 N N . THR A 1 77 ? -3.685 -5.543 -3.215 1.00 98.44 77 THR A N 1
ATOM 585 C CA . THR A 1 77 ? -3.262 -4.142 -3.285 1.00 98.44 77 THR A CA 1
ATOM 586 C C . THR A 1 77 ? -4.317 -3.289 -3.981 1.00 98.44 77 THR A C 1
ATOM 588 O O . THR A 1 77 ? -4.596 -3.443 -5.170 1.00 98.44 77 THR A O 1
ATOM 591 N N . ASN A 1 78 ? -4.865 -2.327 -3.243 1.00 97.75 78 ASN A N 1
ATOM 592 C CA . ASN A 1 78 ? -5.811 -1.338 -3.745 1.00 97.75 78 ASN A CA 1
ATOM 593 C C . ASN A 1 78 ? -5.120 -0.325 -4.672 1.00 97.75 78 ASN A C 1
ATOM 595 O O . ASN A 1 78 ? -5.598 -0.068 -5.781 1.00 97.75 78 ASN A O 1
ATOM 599 N N . THR A 1 79 ? -3.970 0.205 -4.238 1.00 97.00 79 THR A N 1
ATOM 600 C CA . THR A 1 79 ? -3.257 1.281 -4.940 1.00 97.00 79 THR A CA 1
ATOM 601 C C . THR A 1 79 ? -1.748 1.066 -4.920 1.00 97.00 79 THR A C 1
ATOM 603 O O . THR A 1 79 ? -1.170 0.707 -3.893 1.00 97.00 79 THR A O 1
ATOM 606 N N . PHE A 1 80 ? -1.107 1.336 -6.059 1.00 97.06 80 PHE A N 1
ATOM 607 C CA . PHE A 1 80 ? 0.346 1.391 -6.187 1.00 97.06 80 PHE A CA 1
ATOM 608 C C . PHE A 1 80 ? 0.800 2.846 -6.292 1.0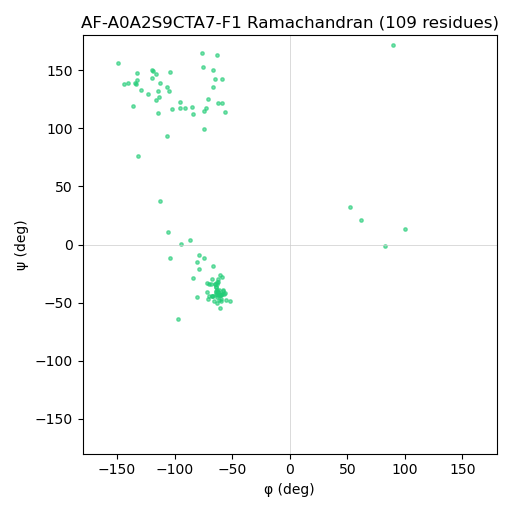0 97.06 80 PHE A C 1
ATOM 610 O O . PHE A 1 80 ? 0.270 3.592 -7.112 1.00 97.06 80 PHE A O 1
ATOM 617 N N . TYR A 1 81 ? 1.807 3.231 -5.511 1.00 96.38 81 TYR A N 1
ATOM 618 C CA . TYR A 1 81 ? 2.399 4.570 -5.554 1.00 96.38 81 TYR A CA 1
ATOM 619 C C . TYR A 1 81 ? 3.884 4.513 -5.904 1.00 96.38 81 TYR A C 1
ATOM 621 O O . TYR A 1 81 ? 4.585 3.565 -5.557 1.00 96.38 81 TYR A O 1
ATOM 629 N N . SER A 1 82 ? 4.383 5.560 -6.555 1.00 92.75 82 SER A N 1
ATOM 630 C CA . SER A 1 82 ? 5.806 5.735 -6.852 1.00 92.75 82 SER A CA 1
ATOM 631 C C . SER A 1 82 ? 6.521 6.382 -5.666 1.00 92.75 82 SER A C 1
ATOM 633 O O . SER A 1 82 ? 6.238 7.526 -5.314 1.00 92.75 82 SER A O 1
ATOM 635 N N . LEU A 1 83 ? 7.492 5.686 -5.068 1.00 94.06 83 LEU A N 1
ATOM 636 C CA . LEU A 1 83 ? 8.310 6.214 -3.973 1.00 94.06 83 LEU A CA 1
ATOM 637 C C . LEU A 1 83 ? 9.001 7.518 -4.379 1.00 94.06 83 LEU A C 1
ATOM 639 O O . LEU A 1 83 ? 9.025 8.474 -3.607 1.00 94.06 83 LEU A O 1
ATOM 643 N N . LYS A 1 84 ? 9.519 7.571 -5.610 1.00 90.56 84 LYS A N 1
ATOM 644 C CA . LYS A 1 84 ? 10.177 8.756 -6.163 1.00 90.56 84 LYS A CA 1
ATOM 645 C C . LYS A 1 84 ? 9.242 9.967 -6.173 1.00 90.56 84 LYS A C 1
ATOM 647 O O . LYS A 1 84 ? 9.668 11.063 -5.817 1.00 90.56 84 LYS A O 1
ATOM 652 N N . ASP A 1 85 ? 7.980 9.776 -6.548 1.00 90.75 85 ASP A N 1
ATOM 653 C CA . ASP A 1 85 ? 7.008 10.872 -6.609 1.00 90.75 85 ASP A CA 1
ATOM 654 C C . ASP A 1 85 ? 6.614 11.334 -5.202 1.00 90.75 85 ASP A C 1
ATOM 656 O O . ASP A 1 85 ? 6.579 12.537 -4.931 1.00 90.75 85 ASP A O 1
ATOM 660 N N . LEU A 1 86 ? 6.425 10.390 -4.272 1.00 93.88 86 LEU A N 1
ATOM 661 C CA . LEU A 1 86 ? 6.144 10.704 -2.869 1.00 93.88 86 LEU A CA 1
ATOM 662 C C . LEU A 1 86 ? 7.296 11.472 -2.202 1.00 93.88 86 LEU A C 1
ATOM 664 O O . LEU A 1 86 ? 7.056 12.435 -1.473 1.00 93.88 86 LEU A O 1
ATOM 668 N N . MET A 1 87 ? 8.549 11.099 -2.480 1.00 92.75 87 MET A N 1
ATOM 669 C CA . MET A 1 87 ? 9.734 11.765 -1.924 1.00 92.75 87 MET A CA 1
ATOM 670 C C . MET A 1 87 ? 9.867 13.226 -2.365 1.00 92.75 87 MET A C 1
ATOM 672 O O . MET A 1 87 ? 10.313 14.062 -1.580 1.00 92.75 87 MET A O 1
ATOM 676 N N . HIS A 1 88 ? 9.462 13.558 -3.594 1.00 92.00 88 HIS A N 1
ATOM 677 C CA . HIS A 1 88 ? 9.504 14.937 -4.086 1.00 92.00 88 HIS A CA 1
ATOM 678 C C . HIS A 1 88 ? 8.407 15.832 -3.501 1.00 92.00 88 HIS A C 1
ATOM 680 O O . HIS A 1 88 ? 8.478 17.051 -3.673 1.00 92.00 88 HIS A O 1
ATOM 686 N N . LYS A 1 89 ? 7.411 15.252 -2.813 1.00 91.81 89 LYS A N 1
ATOM 687 C CA . LYS A 1 89 ? 6.281 15.969 -2.199 1.00 91.81 89 LYS A CA 1
ATOM 688 C C . LYS A 1 89 ? 5.552 16.905 -3.171 1.00 91.81 89 LYS A C 1
ATOM 690 O O . LYS A 1 89 ? 5.102 17.985 -2.788 1.00 91.81 89 LYS A O 1
ATOM 695 N N . LYS A 1 90 ? 5.508 16.529 -4.450 1.00 87.00 90 LYS A N 1
ATOM 696 C CA . LYS A 1 90 ? 4.936 17.315 -5.548 1.00 87.00 90 LYS A CA 1
ATOM 697 C C . LYS A 1 90 ? 4.368 16.388 -6.616 1.00 87.00 90 LYS A C 1
ATOM 699 O O . LYS A 1 90 ? 4.838 15.267 -6.788 1.00 87.00 90 LYS A O 1
ATOM 704 N N . GLY A 1 91 ? 3.420 16.909 -7.387 1.00 87.50 91 GLY A N 1
ATOM 705 C CA . GLY A 1 91 ? 2.810 16.200 -8.509 1.00 87.50 91 GLY A CA 1
ATOM 706 C C . GLY A 1 91 ? 1.586 15.376 -8.112 1.00 87.50 91 GLY A C 1
ATOM 707 O O . GLY A 1 91 ? 1.260 15.232 -6.935 1.00 87.50 91 GLY A O 1
ATOM 708 N N . ALA A 1 92 ? 0.901 14.847 -9.127 1.00 88.56 92 ALA A N 1
ATOM 709 C CA . ALA A 1 92 ? -0.416 14.234 -8.973 1.00 88.56 92 ALA A CA 1
ATOM 710 C C . ALA A 1 92 ? -0.414 13.019 -8.033 1.00 88.56 92 ALA A C 1
ATOM 712 O O . ALA A 1 92 ? -1.276 12.935 -7.171 1.00 88.56 92 ALA A O 1
ATOM 713 N N . SER A 1 93 ? 0.581 12.126 -8.134 1.00 89.00 93 SER A N 1
ATOM 714 C CA . SER A 1 93 ? 0.647 10.932 -7.277 1.00 89.00 93 SER A CA 1
ATOM 715 C C . SER A 1 93 ? 0.832 11.273 -5.794 1.00 89.00 93 SER A C 1
ATOM 717 O O . SER A 1 93 ? 0.259 10.594 -4.944 1.00 89.00 93 SE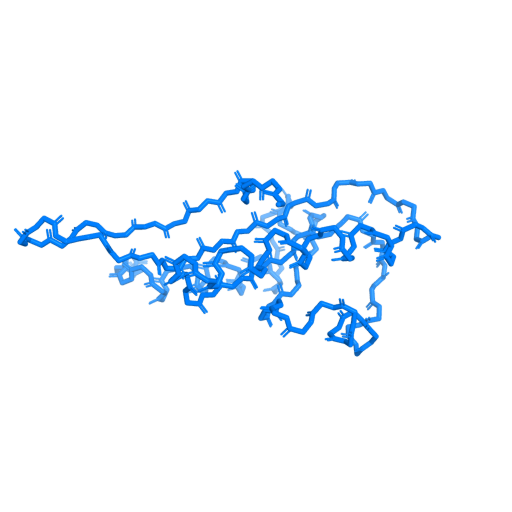R A O 1
ATOM 719 N N . TYR A 1 94 ? 1.607 12.314 -5.472 1.00 94.62 94 TYR A N 1
ATOM 720 C CA . TYR A 1 94 ? 1.777 12.764 -4.090 1.00 94.62 94 TYR A CA 1
ATOM 721 C C . TYR A 1 94 ? 0.504 13.412 -3.547 1.00 94.62 94 TYR A C 1
ATOM 723 O O . TYR A 1 94 ? 0.094 13.104 -2.428 1.00 94.62 94 TYR A O 1
ATOM 731 N N . GLU A 1 95 ? -0.136 14.279 -4.337 1.00 94.44 95 GLU A N 1
ATOM 732 C CA . GLU A 1 95 ? -1.403 14.886 -3.927 1.00 94.44 95 GLU A CA 1
ATOM 733 C C . GLU A 1 95 ? -2.491 13.826 -3.758 1.00 94.44 95 GLU A C 1
ATOM 735 O O . GLU A 1 95 ? -3.170 13.827 -2.740 1.00 94.44 95 GLU A O 1
ATOM 740 N N . GLU A 1 96 ? -2.602 12.860 -4.669 1.00 94.62 96 GLU A N 1
ATOM 741 C CA . GLU A 1 96 ? -3.533 11.740 -4.535 1.00 94.62 96 GLU A CA 1
ATOM 742 C C . GLU A 1 96 ? -3.261 10.921 -3.264 1.00 94.62 96 GLU A C 1
ATOM 744 O O . GLU A 1 96 ? -4.179 10.697 -2.479 1.00 94.62 96 GLU A O 1
ATOM 749 N N . PHE A 1 97 ? -2.006 10.535 -3.005 1.00 95.56 97 PHE A N 1
ATOM 750 C CA . PHE A 1 97 ? -1.626 9.819 -1.783 1.00 95.56 97 PHE A CA 1
ATOM 751 C C . PHE A 1 97 ? -2.053 10.583 -0.523 1.00 95.56 97 PHE A C 1
ATOM 753 O O . PHE A 1 97 ? -2.678 10.021 0.378 1.00 95.56 97 PHE A O 1
ATOM 760 N N . LYS A 1 98 ? -1.753 11.886 -0.477 1.00 94.69 98 LYS A N 1
ATOM 761 C CA . LYS A 1 98 ? -2.107 12.771 0.636 1.00 94.69 98 LYS A CA 1
ATOM 762 C C . LYS A 1 98 ? -3.624 12.888 0.800 1.00 94.69 98 LYS A C 1
ATOM 764 O O . LYS A 1 98 ? -4.115 12.711 1.912 1.00 94.69 98 LYS A O 1
ATOM 769 N N . GLN A 1 99 ? -4.361 13.176 -0.274 1.00 93.94 99 GLN A N 1
ATOM 770 C CA . GLN A 1 99 ? -5.817 13.338 -0.226 1.00 93.94 99 GLN A CA 1
ATOM 771 C C . GLN A 1 99 ? -6.515 12.034 0.167 1.00 93.94 99 GLN A C 1
ATOM 773 O O . GLN A 1 99 ? -7.422 12.061 0.994 1.00 93.94 99 GLN A O 1
ATOM 778 N N . ASN A 1 100 ? -6.050 10.889 -0.338 1.00 94.50 100 ASN A N 1
ATOM 779 C CA . ASN A 1 100 ? -6.593 9.584 0.029 1.00 94.50 100 ASN A CA 1
ATOM 780 C C . ASN A 1 100 ? -6.376 9.279 1.515 1.00 94.50 100 ASN A C 1
ATOM 782 O O . ASN A 1 100 ? -7.297 8.793 2.170 1.00 94.50 100 ASN A O 1
ATOM 786 N N . ILE A 1 101 ? -5.201 9.600 2.076 1.00 93.50 101 ILE A N 1
ATOM 787 C CA . ILE A 1 101 ? -4.987 9.479 3.525 1.00 93.50 101 ILE A CA 1
ATOM 788 C C . ILE A 1 101 ? -5.970 10.374 4.273 1.00 93.50 101 ILE A C 1
ATOM 790 O O . ILE A 1 101 ? -6.712 9.850 5.096 1.00 93.50 101 ILE A O 1
ATOM 794 N N . ILE A 1 102 ? -6.015 11.678 3.966 1.00 92.12 102 ILE A N 1
ATOM 795 C CA . ILE A 1 102 ? -6.895 12.660 4.628 1.00 92.12 102 ILE A CA 1
ATOM 796 C C . ILE A 1 102 ? -8.350 12.178 4.626 1.00 92.12 102 ILE A C 1
ATOM 798 O O . ILE A 1 102 ? -8.987 12.143 5.680 1.00 92.12 102 ILE A O 1
ATOM 802 N N . ALA A 1 103 ? -8.846 11.745 3.466 1.00 89.81 103 ALA A N 1
ATOM 803 C CA . ALA A 1 103 ? -10.204 11.245 3.305 1.00 89.81 103 ALA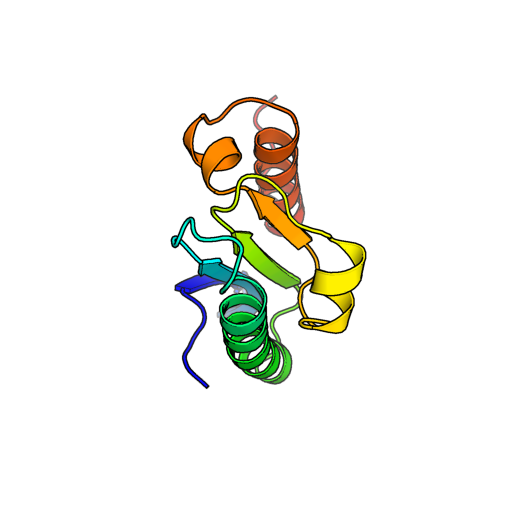 A CA 1
ATOM 804 C C . ALA A 1 103 ? -10.471 9.983 4.143 1.00 89.81 103 ALA A C 1
ATOM 806 O O . ALA A 1 103 ? -11.536 9.866 4.747 1.00 89.81 103 ALA A O 1
ATOM 807 N N . MET A 1 104 ? -9.517 9.048 4.217 1.00 89.94 104 MET A N 1
ATOM 808 C CA . MET A 1 104 ? -9.675 7.812 4.993 1.00 89.94 104 MET A CA 1
ATOM 809 C C . MET A 1 104 ? -9.665 8.026 6.504 1.00 89.94 104 MET A C 1
ATOM 811 O O . MET A 1 104 ? -10.340 7.283 7.215 1.00 89.94 104 MET A O 1
ATOM 815 N N . VAL A 1 105 ? -8.886 8.991 6.995 1.00 84.56 105 VAL A N 1
ATOM 816 C CA . VAL A 1 105 ? -8.750 9.253 8.437 1.00 84.56 105 VAL A CA 1
ATOM 817 C C . VAL A 1 105 ? -9.693 10.345 8.941 1.00 84.56 105 VAL A C 1
ATOM 819 O O . VAL A 1 105 ? -9.648 10.688 10.117 1.00 84.56 105 VAL A O 1
ATOM 822 N N . GLY A 1 106 ? -10.523 10.920 8.065 1.00 75.94 106 GLY A N 1
ATOM 823 C CA . GLY A 1 106 ? -11.502 11.941 8.439 1.00 75.94 106 GLY A CA 1
ATOM 824 C C . GLY A 1 106 ? -10.886 13.221 9.013 1.00 75.94 106 GLY A C 1
ATOM 825 O O . GLY A 1 106 ? -11.574 13.959 9.716 1.00 75.94 106 GLY A O 1
ATOM 826 N N . ILE A 1 107 ? -9.603 13.497 8.741 1.00 64.81 107 ILE A N 1
ATOM 827 C CA . ILE A 1 107 ? -8.969 14.751 9.161 1.00 64.81 107 ILE A CA 1
ATOM 828 C C . ILE A 1 107 ? -9.558 15.873 8.295 1.00 64.81 107 ILE A C 1
ATOM 830 O O . ILE A 1 107 ? -9.482 15.782 7.069 1.00 64.81 107 ILE A O 1
ATOM 834 N N . PRO A 1 108 ? -10.113 16.949 8.879 1.00 59.12 108 PRO A N 1
ATOM 835 C CA . PRO A 1 108 ? -10.494 18.118 8.101 1.00 59.12 108 PRO A CA 1
ATOM 836 C C . PRO A 1 108 ? -9.247 18.662 7.399 1.00 59.12 108 PRO A C 1
ATOM 838 O O . PRO A 1 108 ? -8.260 18.999 8.057 1.00 59.12 108 PRO A O 1
ATOM 841 N N . SER A 1 109 ? -9.257 18.747 6.068 1.00 55.78 109 SER A N 1
ATOM 842 C CA . SER A 1 109 ? -8.218 19.497 5.367 1.00 55.78 109 SER A CA 1
ATOM 843 C C . SER A 1 109 ? -8.328 20.953 5.811 1.00 55.78 109 SER A C 1
ATOM 845 O O . SER A 1 109 ? -9.397 21.543 5.651 1.00 55.78 109 SER A O 1
ATOM 847 N N . ALA A 1 110 ? -7.262 21.524 6.378 1.00 60.44 110 ALA A N 1
ATOM 848 C CA . ALA A 1 110 ? -7.223 22.957 6.646 1.00 60.44 110 ALA A CA 1
ATOM 849 C C . ALA A 1 110 ? -7.477 23.698 5.324 1.00 60.44 110 ALA A C 1
ATOM 851 O O . ALA A 1 110 ? -6.710 23.539 4.371 1.00 60.44 110 ALA A O 1
ATOM 852 N N . SER A 1 111 ? -8.611 24.397 5.272 1.00 50.31 111 SER A N 1
ATOM 853 C CA . SER A 1 111 ? -9.030 25.297 4.195 1.00 50.31 111 SER A CA 1
ATOM 854 C C . SER A 1 111 ? -8.150 26.533 4.123 1.00 50.31 111 SER A C 1
ATOM 856 O O . SER A 1 111 ? -7.805 27.043 5.214 1.00 50.31 111 SER A O 1
#